Protein AF-A0A3S2UDQ5-F1 (afdb_monomer)

Organism: Oryzias javanicus (NCBI:txid123683)

pLDDT: mean 77.68, std 23.26, range [31.16, 98.81]

Mean predicted aligned error: 16.03 Å

Radius of gyration: 27.33 Å; Cα contacts (8 Å, |Δi|>4): 224; chains: 1; bounding box: 58×87×51 Å

Nearest PDB structures (foldseek):
  5w59-assembly1_A  TM=9.816E-01  e=8.172E-11  Homo sapiens
  1g82-assembly1_A  TM=9.739E-01  e=7.781E-10  Homo sapiens
  3f1r-assembly1_B  TM=9.440E-01  e=4.300E-10  Homo sapiens
  3hbw-assembly1_A  TM=9.713E-01  e=3.428E-09  Homo sapiens
  1q1u-assembly1_A  TM=9.703E-01  e=3.428E-09  Homo sapiens

Solvent-accessible surface area (backbone atoms only — not comparable to full-atom values): 11422 Å² total; per-residue (Å²): 136,84,82,75,82,80,74,78,80,81,76,50,69,69,58,52,53,56,55,45,68,67,40,67,46,76,45,81,76,50,97,55,28,31,35,43,29,32,66,69,78,62,25,30,46,27,44,47,97,78,22,44,74,48,77,35,81,70,89,52,70,48,28,32,25,34,53,43,82,43,98,86,77,27,36,34,38,26,43,69,80,46,54,42,85,88,77,66,45,66,17,33,56,31,37,47,98,84,70,45,80,40,51,10,62,39,90,91,43,47,91,88,38,72,46,26,54,44,73,92,76,87,74,92,82,62,101,74,82,71,84,78,78,74,81,84,77,86,88,83,83,87,84,88,82,86,87,84,84,89,86,89,82,84,93,76,88,75,80,85,81,78,83,82,81,85,74,89,81,84,78,91,130

Structure (mmCIF, N/CA/C/O backbone):
data_AF-A0A3S2UDQ5-F1
#
_entry.id   AF-A0A3S2UDQ5-F1
#
loop_
_atom_site.group_PDB
_atom_site.id
_atom_site.type_symbol
_atom_site.label_atom_id
_atom_site.label_alt_id
_atom_site.label_comp_id
_atom_site.label_asym_id
_atom_site.label_entity_id
_atom_site.label_seq_id
_atom_site.pdbx_PDB_ins_code
_atom_site.Cartn_x
_atom_site.Cartn_y
_atom_site.Cartn_z
_atom_site.occupancy
_atom_site.B_iso_or_equiv
_atom_site.auth_seq_id
_atom_site.auth_comp_id
_atom_site.auth_asym_id
_atom_site.auth_atom_id
_atom_site.pdbx_PDB_model_num
ATOM 1 N N . MET A 1 1 ? -40.033 -29.010 -31.633 1.00 43.84 1 MET A N 1
ATOM 2 C CA . MET A 1 1 ? -38.904 -29.293 -30.721 1.00 43.84 1 MET A CA 1
ATOM 3 C C . MET A 1 1 ? -38.599 -28.006 -29.971 1.00 43.84 1 MET A C 1
ATOM 5 O O . MET A 1 1 ? -38.055 -27.090 -30.569 1.00 43.84 1 MET A O 1
ATOM 9 N N . ILE A 1 2 ? -39.061 -27.877 -28.727 1.00 41.69 2 ILE A N 1
ATOM 10 C CA . ILE A 1 2 ? -38.835 -26.679 -27.904 1.00 41.69 2 ILE A CA 1
ATOM 11 C C . ILE A 1 2 ? -37.564 -26.948 -27.093 1.00 41.69 2 ILE A C 1
ATOM 13 O O . ILE A 1 2 ? -37.548 -27.857 -26.267 1.00 41.69 2 ILE A O 1
ATOM 17 N N . GLN A 1 3 ? -36.479 -26.227 -27.380 1.00 43.50 3 GLN A N 1
ATOM 18 C CA . GLN A 1 3 ? -35.269 -26.260 -26.558 1.00 43.50 3 GLN A CA 1
ATOM 19 C C . GLN A 1 3 ? -35.552 -25.529 -25.242 1.00 43.50 3 GLN A C 1
ATOM 21 O O . GLN A 1 3 ? -35.846 -24.335 -25.240 1.00 43.50 3 GLN A O 1
ATOM 26 N N . HIS A 1 4 ? -35.471 -26.250 -24.125 1.00 49.38 4 HIS A N 1
ATOM 27 C CA . HIS A 1 4 ? -35.426 -25.639 -22.800 1.00 49.38 4 HIS A CA 1
ATOM 28 C C . HIS A 1 4 ? -34.104 -24.869 -22.626 1.00 49.38 4 HIS A C 1
ATOM 30 O O . HIS A 1 4 ? -33.059 -25.367 -23.053 1.00 49.38 4 HIS A O 1
ATOM 36 N N . PRO A 1 5 ? -34.112 -23.684 -21.988 1.00 53.75 5 PRO A N 1
ATOM 37 C CA . PRO A 1 5 ? -32.885 -22.977 -21.660 1.00 53.75 5 PRO A CA 1
ATOM 38 C C . PRO A 1 5 ? -32.112 -23.766 -20.598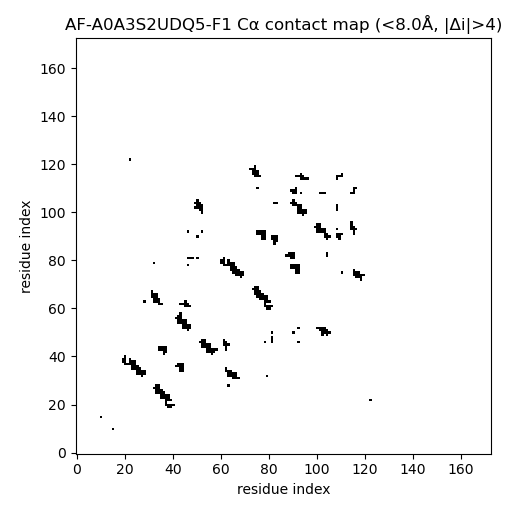 1.00 53.75 5 PRO A C 1
ATOM 40 O O . PRO A 1 5 ? -32.641 -24.109 -19.541 1.00 53.75 5 PRO A O 1
ATOM 43 N N . SER A 1 6 ? -30.849 -24.057 -20.900 1.00 53.00 6 SER A N 1
ATOM 44 C CA . SER A 1 6 ? -29.879 -24.620 -19.966 1.00 53.00 6 SER A CA 1
ATOM 45 C C . SER A 1 6 ? -29.807 -23.753 -18.707 1.00 53.00 6 SER A C 1
ATOM 47 O O . SER A 1 6 ? -29.427 -22.582 -18.781 1.00 53.00 6 SER A O 1
ATOM 49 N N . SER A 1 7 ? -30.169 -24.326 -17.561 1.00 54.94 7 SER A N 1
ATOM 50 C CA . SER A 1 7 ? -29.977 -23.721 -16.242 1.00 54.94 7 SER A CA 1
ATOM 51 C C . SER A 1 7 ? -28.521 -23.266 -16.067 1.00 54.94 7 SER A C 1
ATOM 53 O O . SER A 1 7 ? -27.618 -24.037 -16.412 1.00 54.94 7 SER A O 1
ATOM 55 N N . PRO A 1 8 ? -28.261 -22.059 -15.532 1.00 60.53 8 PRO A N 1
ATOM 56 C CA . PRO A 1 8 ? -26.899 -21.636 -15.238 1.00 60.53 8 PRO A CA 1
ATOM 57 C C . PRO A 1 8 ? -26.254 -22.614 -14.241 1.00 60.53 8 PRO A C 1
ATOM 59 O O . PRO A 1 8 ? -26.950 -23.141 -13.368 1.00 60.53 8 PRO A O 1
ATOM 62 N N . PRO A 1 9 ? -24.945 -22.894 -14.366 1.00 63.03 9 PRO A N 1
ATOM 63 C CA . PRO A 1 9 ? -24.264 -23.809 -13.464 1.00 63.03 9 PRO A CA 1
ATOM 64 C C . PRO A 1 9 ? -24.366 -23.274 -12.035 1.00 63.03 9 PRO A C 1
ATOM 66 O O . PRO A 1 9 ? -23.972 -22.139 -11.762 1.00 63.03 9 PRO A O 1
ATOM 69 N N . PHE A 1 10 ? -24.903 -24.096 -11.133 1.00 60.59 10 PHE A N 1
ATOM 70 C CA . PHE A 1 10 ? -24.918 -23.828 -9.701 1.00 60.59 10 PHE A CA 1
ATOM 71 C C . PHE A 1 10 ? -23.477 -23.573 -9.236 1.00 60.59 10 PHE A C 1
ATOM 73 O O . PHE A 1 10 ? -22.642 -24.478 -9.216 1.00 60.59 10 PHE A O 1
ATOM 80 N N . MET A 1 11 ? -23.156 -22.319 -8.919 1.00 60.69 11 MET A N 1
ATOM 81 C CA . MET A 1 11 ? -21.892 -21.972 -8.279 1.00 60.69 11 MET A CA 1
ATOM 82 C C . MET A 1 11 ? -21.938 -22.495 -6.844 1.00 60.69 11 MET A C 1
ATOM 84 O O . MET A 1 11 ? -22.744 -22.034 -6.045 1.00 60.69 11 MET A O 1
ATOM 88 N N . ASN A 1 12 ? -21.089 -23.470 -6.518 1.00 68.69 12 ASN A N 1
ATOM 89 C CA . ASN A 1 12 ? -21.020 -24.051 -5.175 1.00 68.69 12 ASN A CA 1
ATOM 90 C C . ASN A 1 12 ? -20.695 -22.975 -4.121 1.00 68.69 12 ASN A C 1
ATOM 92 O O . ASN A 1 12 ? -19.867 -22.098 -4.383 1.00 68.69 12 ASN A O 1
ATOM 96 N N . ASP A 1 13 ? -21.233 -23.093 -2.905 1.00 68.38 13 ASP A N 1
ATOM 97 C CA . ASP A 1 13 ? -21.039 -22.117 -1.815 1.00 68.38 13 ASP A CA 1
ATOM 98 C C . ASP A 1 13 ? -19.563 -21.802 -1.520 1.00 68.38 13 ASP A C 1
ATOM 100 O O . ASP A 1 13 ? -19.196 -20.655 -1.272 1.00 68.38 13 ASP A O 1
ATOM 104 N N . HIS A 1 14 ? -18.668 -22.788 -1.636 1.00 68.38 14 HIS A N 1
ATOM 105 C CA . HIS A 1 14 ? -17.222 -22.576 -1.496 1.00 68.38 14 HIS A CA 1
ATOM 106 C C . HIS A 1 14 ? -16.637 -21.634 -2.558 1.00 68.38 14 HIS A C 1
ATOM 108 O O . HIS A 1 14 ? -15.727 -20.856 -2.265 1.00 68.38 14 HIS A O 1
ATOM 114 N N . SER A 1 15 ? -17.153 -21.690 -3.788 1.00 68.75 15 SER A N 1
ATOM 115 C CA . SER A 1 15 ? -16.729 -20.799 -4.868 1.00 68.75 15 SER A CA 1
ATOM 116 C C . SER A 1 15 ? -17.236 -19.376 -4.633 1.00 68.75 15 SER A C 1
ATOM 118 O O . SER A 1 15 ? -16.449 -18.437 -4.741 1.00 68.75 15 SER A O 1
ATOM 120 N N . LEU A 1 16 ? -18.480 -19.216 -4.171 1.00 68.12 16 LEU A N 1
ATOM 121 C CA . LEU A 1 16 ? -19.041 -17.916 -3.800 1.00 68.12 16 LEU A CA 1
ATOM 122 C C . LEU A 1 16 ? -18.295 -17.295 -2.614 1.00 68.12 16 LEU A C 1
ATOM 124 O O . LEU A 1 16 ? -17.875 -16.144 -2.698 1.00 68.12 16 LEU A O 1
ATOM 128 N N . LEU A 1 17 ? -18.015 -18.061 -1.555 1.00 65.12 17 LEU A N 1
ATOM 129 C CA . LEU A 1 17 ? -17.220 -17.586 -0.417 1.00 65.12 17 LEU A CA 1
ATOM 130 C C . LEU A 1 17 ? -15.802 -17.172 -0.830 1.00 65.12 17 LEU A C 1
ATOM 132 O O . LEU A 1 17 ? -15.278 -16.182 -0.314 1.00 65.12 17 LEU A O 1
ATOM 136 N N . SER A 1 18 ? -15.185 -17.887 -1.776 1.00 68.94 18 SER A N 1
ATOM 137 C CA . SER A 1 18 ? -13.855 -17.534 -2.287 1.00 68.94 18 SER A CA 1
ATOM 138 C C . SER A 1 18 ? -13.859 -16.221 -3.076 1.00 68.94 18 SER A C 1
ATOM 140 O O . SER A 1 18 ? -12.956 -15.402 -2.906 1.00 68.94 18 SER A O 1
ATOM 142 N N . VAL A 1 19 ? -14.903 -15.987 -3.878 1.00 71.50 19 VAL A N 1
ATOM 143 C CA . VAL A 1 19 ? -15.084 -14.754 -4.653 1.00 71.50 19 VAL A CA 1
ATOM 144 C C . VAL A 1 19 ? -15.375 -13.582 -3.718 1.00 71.50 19 VAL A C 1
ATOM 146 O O . VAL A 1 19 ? -14.703 -12.557 -3.803 1.00 71.50 19 VAL A O 1
ATOM 149 N N . LEU A 1 20 ? -16.296 -13.751 -2.766 1.00 74.44 20 LEU A N 1
ATOM 150 C CA . LEU A 1 20 ? -16.671 -12.711 -1.803 1.00 74.44 20 LEU A CA 1
ATOM 151 C C . LEU A 1 20 ? -15.513 -12.329 -0.869 1.00 74.44 20 LEU A C 1
ATOM 153 O O . LEU A 1 20 ? -15.347 -11.156 -0.535 1.00 74.44 20 LEU A O 1
ATOM 157 N N . SER A 1 21 ? -14.659 -13.288 -0.502 1.00 76.25 21 SER A N 1
ATOM 158 C CA . SER A 1 21 ? -13.454 -13.021 0.300 1.00 76.25 21 SER A CA 1
ATOM 159 C C . SER A 1 21 ? -12.398 -12.193 -0.445 1.00 76.25 21 SER A C 1
ATOM 161 O O . SER A 1 21 ? -11.537 -11.588 0.193 1.00 76.25 21 SER A O 1
ATOM 163 N N . GLY A 1 22 ? -12.444 -12.166 -1.781 1.00 83.44 22 GLY A N 1
ATOM 164 C CA . GLY A 1 22 ? -11.517 -11.412 -2.627 1.00 83.44 22 GLY A CA 1
ATOM 165 C C . GLY A 1 22 ? -11.952 -9.977 -2.935 1.00 83.44 22 GLY A C 1
ATOM 166 O O . GLY A 1 22 ? -11.173 -9.233 -3.530 1.00 83.44 22 GLY A O 1
ATOM 167 N N . VAL A 1 23 ? -13.166 -9.572 -2.542 1.00 91.12 23 VAL A N 1
ATOM 168 C CA . VAL A 1 23 ? -13.683 -8.221 -2.797 1.00 91.12 23 VAL A CA 1
ATOM 169 C C . VAL A 1 23 ? -13.128 -7.245 -1.76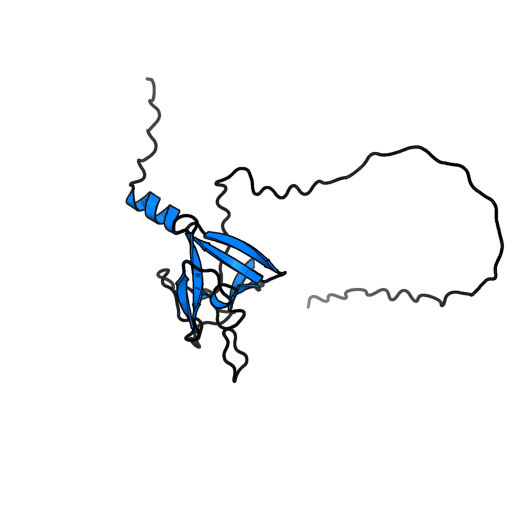1 1.00 91.12 23 VAL A C 1
ATOM 171 O O . VAL A 1 23 ? -13.333 -7.394 -0.552 1.00 91.12 23 VAL A O 1
ATOM 174 N N . LEU A 1 24 ? -12.423 -6.224 -2.249 1.00 94.31 24 LEU A N 1
ATOM 175 C CA . LEU A 1 24 ? -11.783 -5.199 -1.431 1.00 94.31 24 LEU A CA 1
ATOM 176 C C . LEU A 1 24 ? -12.368 -3.821 -1.746 1.00 94.31 24 LEU A C 1
ATOM 178 O O . LEU A 1 24 ? -12.451 -3.418 -2.903 1.00 94.31 24 LEU A O 1
ATOM 182 N N . GLN A 1 25 ? -12.706 -3.079 -0.698 1.00 94.75 25 GLN A N 1
ATOM 183 C CA . GLN A 1 25 ? -13.032 -1.664 -0.756 1.00 94.75 25 GLN A CA 1
ATOM 184 C C . GLN A 1 25 ? -11.749 -0.846 -0.590 1.00 94.75 25 GLN A C 1
ATOM 186 O O . GLN A 1 25 ? -11.073 -0.923 0.441 1.00 94.75 25 GLN A O 1
ATOM 191 N N . LEU A 1 26 ? -11.424 -0.046 -1.603 1.00 95.00 26 LEU A N 1
ATOM 192 C CA . LEU A 1 26 ? -10.369 0.962 -1.538 1.00 95.00 26 LEU A CA 1
ATOM 193 C C . LEU A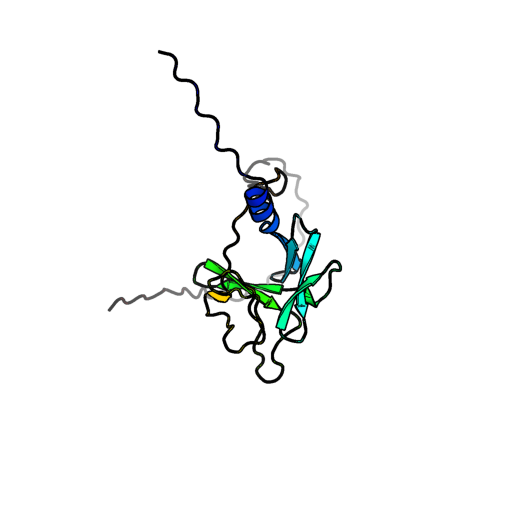 1 26 ? -11.021 2.311 -1.249 1.00 95.00 26 LEU A C 1
ATOM 195 O O . LEU A 1 26 ? -11.964 2.702 -1.934 1.00 95.00 26 LEU A O 1
ATOM 199 N N . PHE A 1 27 ? -10.519 3.026 -0.248 1.00 96.06 27 PHE A N 1
ATOM 200 C CA . PHE A 1 27 ? -11.001 4.364 0.086 1.00 96.06 27 PHE A CA 1
ATOM 201 C C . PHE A 1 27 ? -9.833 5.337 0.207 1.00 96.06 27 PHE A C 1
ATOM 203 O O . PHE A 1 27 ? -8.786 5.015 0.773 1.00 96.06 27 PHE A O 1
ATOM 210 N N . ALA A 1 28 ? -10.012 6.534 -0.345 1.00 97.44 28 ALA A N 1
ATOM 211 C CA . ALA A 1 28 ? -9.012 7.587 -0.272 1.00 97.44 28 ALA A CA 1
ATOM 212 C C . ALA A 1 28 ? -8.994 8.202 1.132 1.00 97.44 28 ALA A C 1
ATOM 214 O O . ALA A 1 28 ? -10.034 8.564 1.676 1.00 97.44 28 ALA A O 1
ATOM 215 N N . ILE A 1 29 ? -7.798 8.336 1.701 1.00 97.62 29 ILE A N 1
ATOM 216 C CA . ILE A 1 29 ? -7.567 9.009 2.988 1.00 97.62 29 ILE A CA 1
ATOM 217 C C . ILE A 1 29 ? -7.060 10.426 2.731 1.00 97.62 29 ILE A C 1
ATOM 219 O O . ILE A 1 29 ? -7.468 11.380 3.386 1.00 97.62 29 ILE A O 1
ATOM 223 N N . SER A 1 30 ? -6.149 10.557 1.770 1.00 97.31 30 SER A N 1
ATOM 224 C CA . SER A 1 30 ? -5.610 11.821 1.279 1.00 97.31 30 SER A CA 1
ATOM 225 C C . SER A 1 30 ? -5.043 11.609 -0.134 1.00 97.31 30 SER A C 1
ATOM 227 O O . SER A 1 30 ? -4.996 10.468 -0.605 1.00 97.31 30 SER A O 1
ATOM 229 N N . PRO A 1 31 ? -4.627 12.663 -0.861 1.00 97.50 31 PRO A N 1
ATOM 230 C CA . PRO A 1 31 ? -4.092 12.506 -2.211 1.00 97.50 31 PRO A CA 1
ATOM 231 C C . PRO A 1 31 ? -2.930 11.500 -2.271 1.00 97.50 31 PRO A C 1
ATOM 233 O O . PRO A 1 31 ? -1.870 11.710 -1.681 1.00 97.50 31 PRO A O 1
ATOM 236 N N . GLY A 1 32 ? -3.137 10.394 -2.991 1.00 96.81 32 GLY A N 1
ATOM 237 C CA . GLY A 1 32 ? -2.153 9.318 -3.139 1.00 96.81 32 GLY A CA 1
ATOM 238 C C . GLY A 1 32 ? -1.984 8.413 -1.913 1.00 96.81 32 GLY A C 1
ATOM 239 O O . GLY A 1 32 ? -1.041 7.623 -1.887 1.00 96.81 32 GLY A O 1
ATOM 240 N N . VAL A 1 33 ? -2.855 8.504 -0.903 1.00 98.50 33 VAL A N 1
ATOM 241 C CA . VAL A 1 33 ? -2.873 7.603 0.258 1.00 98.50 33 VAL A CA 1
ATOM 242 C C . VAL A 1 33 ? -4.254 6.983 0.409 1.00 98.50 33 VAL A C 1
ATOM 244 O O . VAL A 1 33 ? -5.265 7.683 0.475 1.00 98.50 33 VAL A O 1
ATOM 247 N N . ILE A 1 34 ? -4.283 5.661 0.514 1.00 98.44 34 ILE A N 1
ATOM 248 C CA . ILE A 1 34 ? -5.506 4.873 0.585 1.00 98.44 34 ILE A CA 1
ATOM 249 C C . ILE A 1 34 ? -5.524 3.963 1.811 1.00 98.44 34 ILE A C 1
ATOM 251 O O . ILE A 1 34 ? -4.479 3.609 2.369 1.00 98.44 34 ILE A O 1
ATOM 255 N N . GLY A 1 35 ? -6.730 3.563 2.194 1.00 98.38 35 GLY A N 1
ATOM 256 C CA . GLY A 1 35 ? -6.987 2.402 3.033 1.00 98.38 35 GLY A CA 1
ATOM 257 C C . GLY A 1 35 ? -7.612 1.281 2.205 1.00 98.38 35 GLY A C 1
ATOM 258 O O . GLY A 1 35 ? -8.269 1.529 1.192 1.00 98.38 35 GLY A O 1
ATOM 259 N N . ILE A 1 36 ? -7.387 0.040 2.635 1.00 98.25 36 ILE A N 1
ATOM 260 C CA . ILE A 1 36 ? -7.901 -1.164 1.974 1.00 98.25 36 ILE A CA 1
ATOM 261 C C . ILE A 1 36 ? -8.680 -1.972 3.014 1.00 98.25 36 ILE A C 1
ATOM 263 O O . ILE A 1 36 ? -8.119 -2.346 4.045 1.00 98.25 36 ILE A O 1
ATOM 267 N N . LYS A 1 37 ? -9.958 -2.249 2.748 1.00 97.56 37 LYS A N 1
ATOM 268 C CA . LYS A 1 37 ? -10.860 -3.001 3.633 1.00 97.56 37 LYS A CA 1
ATOM 269 C C . LYS A 1 37 ? -11.471 -4.187 2.888 1.00 97.56 37 LYS A C 1
ATOM 271 O O . LYS A 1 37 ? -11.870 -4.048 1.739 1.00 97.56 37 LYS A O 1
ATOM 276 N N . GLY A 1 38 ? -11.558 -5.354 3.519 1.00 95.69 38 GLY A N 1
ATOM 277 C CA . GLY A 1 38 ? -12.305 -6.487 2.969 1.00 95.69 38 GLY A CA 1
ATOM 278 C C . GLY A 1 38 ? -13.807 -6.237 3.071 1.00 95.69 38 GLY A C 1
ATOM 279 O O . GLY A 1 38 ? -14.295 -5.966 4.167 1.00 95.69 38 GLY A O 1
ATOM 280 N N . ALA A 1 39 ? -14.534 -6.339 1.957 1.00 91.94 39 ALA A N 1
ATOM 281 C CA . ALA A 1 39 ? -15.974 -6.072 1.930 1.00 91.94 39 ALA A CA 1
ATOM 282 C C . ALA A 1 39 ? -16.752 -7.071 2.801 1.00 91.94 39 ALA A C 1
ATOM 284 O O . ALA A 1 39 ? -17.607 -6.679 3.587 1.00 91.94 39 ALA A O 1
ATOM 285 N N . TYR A 1 40 ? -16.392 -8.356 2.717 1.00 91.25 40 TYR A N 1
ATOM 286 C CA . TYR A 1 40 ? -17.042 -9.413 3.491 1.00 91.25 40 TYR A CA 1
ATOM 287 C C . TYR A 1 40 ? -16.553 -9.473 4.945 1.00 91.25 40 TYR A C 1
ATOM 289 O O . TYR A 1 40 ? -17.341 -9.496 5.884 1.00 91.25 40 TYR A O 1
ATOM 297 N N . SER A 1 41 ? -15.232 -9.479 5.152 1.00 93.62 41 SER A N 1
ATOM 298 C CA . SER A 1 41 ? -14.655 -9.643 6.493 1.00 93.62 41 SER A CA 1
ATOM 299 C C . SER A 1 41 ? -14.758 -8.392 7.360 1.00 93.62 41 SER A C 1
ATOM 301 O O . SER A 1 41 ? -14.534 -8.473 8.564 1.00 93.62 41 SER A O 1
ATOM 303 N N . ASN A 1 42 ? -15.033 -7.234 6.755 1.00 95.12 42 ASN A N 1
ATOM 304 C CA . ASN A 1 42 ? -14.997 -5.923 7.392 1.00 95.12 42 ASN A CA 1
ATOM 305 C C . ASN A 1 42 ? -13.667 -5.565 8.081 1.00 95.12 42 ASN A C 1
ATOM 307 O O . ASN A 1 42 ? -13.615 -4.622 8.868 1.00 95.12 42 ASN A O 1
ATOM 311 N N . ARG A 1 43 ? -12.575 -6.264 7.751 1.00 97.69 43 ARG A N 1
ATOM 312 C CA . ARG A 1 43 ? -11.238 -6.013 8.303 1.00 97.69 43 ARG A CA 1
ATOM 313 C C . ARG A 1 43 ? -10.398 -5.163 7.358 1.00 97.69 43 ARG A C 1
ATOM 315 O O . ARG A 1 43 ? -10.478 -5.308 6.138 1.00 97.69 43 ARG A O 1
ATOM 322 N N . PHE A 1 44 ? -9.551 -4.316 7.922 1.00 98.56 44 PHE A N 1
ATOM 323 C CA . PHE A 1 44 ? -8.576 -3.517 7.192 1.00 98.56 44 PHE A CA 1
ATOM 324 C C . PHE A 1 44 ? -7.299 -4.316 6.952 1.00 98.56 44 PHE A C 1
ATOM 326 O O . PHE A 1 44 ? -6.835 -5.049 7.828 1.00 98.56 44 PHE A O 1
ATOM 333 N N . LEU A 1 45 ? -6.713 -4.158 5.768 1.00 98.62 45 LEU A N 1
ATOM 334 C CA . LEU A 1 45 ? -5.356 -4.614 5.507 1.00 98.62 45 LEU A CA 1
ATOM 335 C C . LEU A 1 45 ? -4.384 -3.699 6.255 1.00 98.62 45 LEU A C 1
ATOM 337 O O . LEU A 1 45 ? -4.436 -2.484 6.095 1.00 98.62 45 LEU A O 1
ATOM 341 N N . ALA A 1 46 ? -3.474 -4.286 7.024 1.00 98.69 46 ALA A N 1
ATOM 342 C CA . ALA A 1 46 ? -2.457 -3.565 7.776 1.00 98.69 46 ALA A CA 1
ATOM 343 C C . ALA A 1 46 ? -1.075 -4.189 7.574 1.00 98.69 46 ALA A C 1
ATOM 345 O O . ALA A 1 46 ? -0.934 -5.404 7.406 1.00 98.69 46 ALA A O 1
ATOM 346 N N . MET A 1 47 ? -0.033 -3.362 7.620 1.00 98.75 47 MET A N 1
ATOM 347 C CA . MET A 1 47 ? 1.355 -3.811 7.636 1.00 98.75 47 MET A CA 1
ATOM 348 C C . MET A 1 47 ? 1.987 -3.458 8.974 1.00 98.75 47 MET A C 1
ATOM 350 O O . MET A 1 47 ? 2.008 -2.296 9.345 1.00 98.75 47 MET A O 1
ATOM 354 N N . ASN A 1 48 ? 2.537 -4.448 9.674 1.00 98.25 48 ASN A N 1
ATOM 355 C CA . ASN A 1 48 ? 3.200 -4.198 10.952 1.00 98.25 48 ASN A CA 1
ATOM 356 C C . ASN A 1 48 ? 4.665 -3.750 10.781 1.00 98.25 48 ASN A C 1
ATOM 358 O O . ASN A 1 48 ? 5.260 -3.872 9.708 1.00 98.25 48 ASN A O 1
ATOM 362 N N . LYS A 1 49 ? 5.301 -3.374 11.898 1.00 97.88 49 LYS A N 1
ATOM 363 C CA . LYS A 1 49 ? 6.721 -2.968 11.977 1.00 97.88 49 LYS A CA 1
ATOM 364 C C . LYS A 1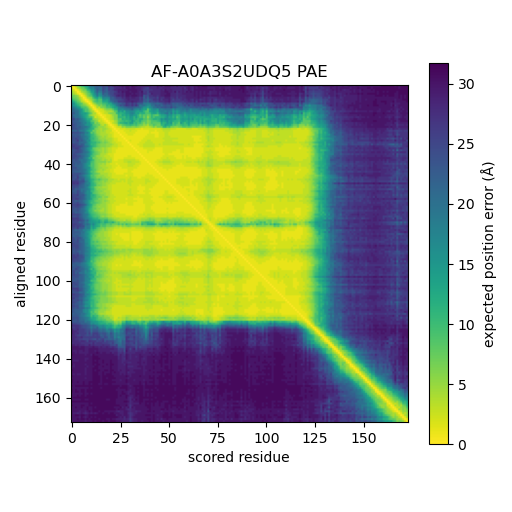 49 ? 7.753 -3.999 11.498 1.00 97.88 49 LYS A C 1
ATOM 366 O O . LYS A 1 49 ? 8.921 -3.667 11.325 1.00 97.88 49 LYS A O 1
ATOM 371 N N . ARG A 1 50 ? 7.365 -5.265 11.306 1.00 97.50 50 ARG A N 1
ATOM 372 C CA . ARG A 1 50 ? 8.233 -6.314 10.735 1.00 97.50 50 ARG A CA 1
ATOM 373 C C . ARG A 1 50 ? 8.068 -6.430 9.215 1.00 97.50 50 ARG A C 1
ATOM 375 O O . ARG A 1 50 ? 8.841 -7.140 8.574 1.00 97.50 50 ARG A O 1
ATOM 382 N N . GLY A 1 51 ? 7.082 -5.745 8.638 1.00 97.94 51 GLY A N 1
ATOM 383 C CA . GLY A 1 51 ? 6.713 -5.808 7.229 1.00 97.94 51 GLY A CA 1
ATOM 384 C C . GLY A 1 51 ? 5.732 -6.934 6.899 1.00 97.94 51 GLY A C 1
ATOM 385 O O . GLY A 1 51 ? 5.604 -7.284 5.730 1.00 97.94 51 GLY A O 1
ATOM 386 N N . TRP A 1 52 ? 5.069 -7.539 7.889 1.00 98.38 52 TRP A N 1
ATOM 387 C CA . TRP A 1 52 ? 4.046 -8.557 7.637 1.00 98.38 52 TRP A CA 1
ATOM 388 C C . TRP A 1 52 ? 2.679 -7.922 7.421 1.00 98.38 52 TRP A C 1
ATOM 390 O O . TRP A 1 52 ? 2.259 -7.054 8.189 1.00 98.38 52 TRP A O 1
ATOM 400 N N . LEU A 1 53 ? 1.991 -8.402 6.387 1.00 98.44 53 LEU A N 1
ATOM 401 C CA . LEU A 1 53 ? 0.598 -8.073 6.126 1.00 98.44 53 LEU A CA 1
ATOM 402 C C . LEU A 1 53 ? -0.311 -8.909 7.021 1.00 98.44 53 LEU A C 1
ATOM 404 O O . LEU A 1 53 ? -0.092 -10.110 7.183 1.00 98.44 53 LEU A O 1
ATOM 408 N N . HIS A 1 54 ? -1.326 -8.270 7.580 1.00 98.19 54 HIS A N 1
ATOM 409 C CA . HIS A 1 54 ? -2.342 -8.902 8.406 1.00 98.19 54 HIS A CA 1
ATOM 410 C C . HIS A 1 54 ? -3.666 -8.144 8.280 1.00 98.19 54 HIS A C 1
ATOM 412 O O . HIS A 1 54 ? -3.713 -7.051 7.715 1.00 98.19 54 HIS A O 1
ATOM 418 N N . ALA A 1 55 ? -4.738 -8.746 8.785 1.00 97.69 55 ALA A N 1
ATOM 419 C CA . ALA A 1 55 ? -6.055 -8.132 8.845 1.00 97.69 55 ALA A CA 1
ATOM 420 C C . ALA A 1 55 ? -6.323 -7.620 10.269 1.00 97.69 55 ALA A C 1
ATOM 422 O O . ALA A 1 55 ? -6.054 -8.336 11.233 1.00 97.69 55 ALA A O 1
ATOM 423 N N . THR A 1 56 ? -6.872 -6.414 10.402 1.00 98.31 56 THR A N 1
ATOM 424 C CA . THR A 1 56 ? -7.233 -5.791 11.689 1.00 98.31 56 THR A CA 1
ATOM 425 C C . THR A 1 56 ? -8.667 -5.267 11.659 1.00 98.31 56 THR A C 1
ATOM 427 O O . THR A 1 56 ? -9.170 -4.888 10.605 1.00 98.31 56 THR A O 1
ATOM 430 N N . GLU A 1 57 ? -9.346 -5.258 12.803 1.00 97.88 57 GLU A N 1
ATOM 431 C CA . GLU A 1 57 ? -10.686 -4.656 12.942 1.00 97.88 57 GLU A CA 1
ATOM 432 C C . GLU A 1 57 ? -10.608 -3.136 13.061 1.00 97.88 57 GLU A C 1
ATOM 434 O O . GLU A 1 57 ? -11.480 -2.421 12.577 1.00 97.88 57 GLU A O 1
ATOM 439 N N . TRP A 1 58 ? -9.528 -2.640 13.662 1.00 97.75 58 TRP A N 1
ATOM 440 C CA . TRP A 1 58 ? -9.361 -1.230 13.976 1.00 97.75 58 TRP A CA 1
ATOM 441 C C . TRP A 1 58 ? -8.461 -0.559 12.955 1.00 97.75 58 TRP A C 1
ATOM 443 O O . TRP A 1 58 ? -7.345 -1.020 12.696 1.00 97.75 58 TRP A O 1
ATOM 453 N N . PHE A 1 59 ? -8.947 0.544 12.394 1.00 98.25 59 PHE A N 1
ATOM 454 C CA . PHE A 1 59 ? -8.181 1.348 11.459 1.00 98.25 59 PHE A CA 1
ATOM 455 C C . PHE A 1 59 ? -7.084 2.132 12.191 1.00 98.25 59 PHE A C 1
ATOM 457 O O . PHE A 1 59 ? -7.343 2.807 13.185 1.00 98.25 59 PHE A O 1
ATOM 464 N N . SER A 1 60 ? -5.854 2.051 11.689 1.00 98.44 60 SER A N 1
ATOM 465 C CA . SER A 1 60 ? -4.666 2.665 12.291 1.00 98.44 60 SER A CA 1
ATOM 466 C C . SER A 1 60 ? -3.682 3.141 11.218 1.00 98.44 60 SER A C 1
ATOM 468 O O . SER A 1 60 ? -3.915 2.966 10.020 1.00 98.44 60 SER A O 1
ATOM 470 N N . ASP A 1 61 ? -2.555 3.727 11.623 1.00 98.56 61 ASP A N 1
ATOM 471 C CA . ASP A 1 61 ? -1.510 4.151 10.682 1.00 98.56 61 ASP A CA 1
ATOM 472 C C . ASP A 1 61 ? -0.886 2.988 9.893 1.00 98.56 61 ASP A C 1
ATOM 474 O O . ASP A 1 61 ? -0.505 3.164 8.734 1.00 98.56 61 ASP A O 1
ATOM 478 N N . ASP A 1 62 ? -0.873 1.780 10.464 1.00 98.62 62 ASP A N 1
ATOM 479 C CA . ASP A 1 62 ? -0.430 0.553 9.789 1.00 98.62 62 ASP A CA 1
ATOM 480 C C . ASP A 1 62 ? -1.331 0.181 8.595 1.00 98.62 62 ASP A C 1
ATOM 482 O O . ASP A 1 62 ? -0.918 -0.596 7.729 1.00 98.62 62 ASP A O 1
ATOM 486 N N . CYS A 1 63 ? -2.546 0.739 8.534 1.00 98.75 63 CYS A N 1
ATOM 487 C CA . CYS A 1 63 ? -3.534 0.516 7.475 1.00 98.75 63 CYS A CA 1
ATOM 488 C C . CYS A 1 63 ? -3.414 1.510 6.309 1.00 98.75 63 CYS A C 1
ATOM 490 O O . CYS A 1 63 ? -4.206 1.453 5.366 1.00 98.75 63 CYS A O 1
ATOM 492 N N . LYS A 1 64 ? -2.471 2.458 6.382 1.00 98.81 64 LYS A N 1
ATOM 493 C CA . LYS A 1 64 ? -2.313 3.524 5.389 1.00 98.81 64 LYS A CA 1
ATOM 494 C C . LYS A 1 64 ? -1.263 3.138 4.360 1.00 98.81 64 LYS A C 1
ATOM 496 O O . LYS A 1 64 ? -0.095 2.907 4.697 1.00 98.81 64 LYS A O 1
ATOM 501 N N . PHE A 1 65 ? -1.663 3.147 3.092 1.00 98.81 65 PHE A N 1
ATOM 502 C CA . PHE A 1 65 ? -0.781 2.820 1.979 1.00 98.81 65 PHE A CA 1
ATOM 503 C C . PHE A 1 65 ? -0.703 3.951 0.966 1.00 98.81 65 PHE A C 1
ATOM 505 O O . PHE A 1 65 ? -1.716 4.489 0.533 1.00 98.81 65 PHE A O 1
ATOM 512 N N . ARG A 1 66 ? 0.516 4.285 0.550 1.00 98.62 66 ARG A N 1
ATOM 513 C CA . ARG A 1 66 ? 0.784 5.212 -0.540 1.00 98.62 66 ARG A CA 1
ATOM 514 C C . ARG A 1 66 ? 0.584 4.497 -1.870 1.00 98.62 66 ARG A C 1
ATOM 516 O O . ARG A 1 66 ? 1.308 3.545 -2.163 1.00 98.62 66 ARG A O 1
ATOM 523 N N . GLU A 1 67 ? -0.371 4.971 -2.658 1.00 97.88 67 GLU A N 1
ATOM 524 C CA . GLU A 1 67 ? -0.639 4.486 -4.007 1.00 97.88 67 GLU A CA 1
ATOM 525 C C . GLU A 1 67 ? 0.248 5.218 -5.018 1.00 97.88 67 GLU A C 1
ATOM 527 O O . GLU A 1 67 ? 0.353 6.448 -5.017 1.00 97.88 67 GLU A O 1
ATOM 532 N N . ARG A 1 68 ? 0.909 4.454 -5.889 1.00 96.62 68 ARG A N 1
ATOM 533 C CA . ARG A 1 68 ? 1.673 4.989 -7.020 1.00 96.62 68 ARG A CA 1
ATOM 534 C C . ARG A 1 68 ? 1.380 4.196 -8.280 1.00 96.62 68 ARG A C 1
ATOM 536 O O . ARG A 1 68 ? 1.504 2.969 -8.271 1.00 96.62 68 ARG A O 1
ATOM 543 N N . PHE A 1 69 ? 1.067 4.926 -9.344 1.00 93.62 69 PHE A N 1
ATOM 544 C CA . PHE A 1 69 ? 0.976 4.400 -10.697 1.00 93.62 69 PHE A CA 1
ATOM 545 C C . PHE A 1 69 ? 2.374 4.061 -11.217 1.00 93.62 69 PHE A C 1
ATOM 547 O O . PHE A 1 69 ? 3.312 4.845 -11.054 1.00 93.62 69 PHE A O 1
ATOM 554 N N . GLN A 1 70 ? 2.508 2.884 -11.813 1.00 91.75 70 GLN A N 1
ATOM 555 C CA . GLN A 1 70 ? 3.705 2.443 -12.514 1.00 91.75 70 GLN A CA 1
ATOM 556 C C . GLN A 1 70 ? 3.517 2.610 -14.019 1.00 91.75 70 GLN A C 1
ATOM 558 O O . GLN A 1 70 ? 2.401 2.594 -14.529 1.00 91.75 70 GLN A O 1
ATOM 563 N N . GLU A 1 71 ? 4.626 2.723 -14.745 1.00 85.94 71 GLU A N 1
ATOM 564 C CA . GLU A 1 71 ? 4.633 2.945 -16.201 1.00 85.94 71 GLU A CA 1
ATOM 565 C C . GLU A 1 71 ? 3.864 1.866 -16.983 1.00 85.94 71 GLU A C 1
ATOM 567 O O . GLU A 1 71 ? 3.333 2.120 -18.058 1.00 85.94 71 GLU A O 1
ATOM 572 N N . ASN A 1 72 ? 3.739 0.666 -16.417 1.00 86.69 72 ASN A N 1
ATOM 573 C CA . ASN A 1 72 ? 3.024 -0.466 -17.000 1.00 86.69 72 ASN A CA 1
ATOM 574 C C . ASN A 1 72 ? 1.508 -0.476 -16.720 1.00 86.69 72 ASN A C 1
ATOM 576 O O . ASN A 1 72 ? 0.861 -1.494 -16.951 1.00 86.69 72 ASN A O 1
ATOM 580 N N . SER A 1 73 ? 0.934 0.623 -16.226 1.00 88.62 73 SER A N 1
ATOM 581 C CA . SER A 1 73 ? -0.484 0.740 -15.852 1.00 88.62 73 SER A CA 1
ATOM 582 C C . SER A 1 73 ? -0.939 -0.087 -14.645 1.00 88.62 73 SER A C 1
ATOM 584 O O . SER A 1 73 ? -2.137 -0.280 -14.439 1.00 88.62 73 SER A O 1
ATOM 586 N N . TYR A 1 74 ? 0.000 -0.543 -13.815 1.00 95.44 74 TYR A N 1
ATOM 587 C CA . TYR A 1 74 ? -0.298 -1.158 -12.522 1.00 95.44 74 TYR A CA 1
ATOM 588 C C . TYR A 1 74 ? -0.081 -0.174 -11.377 1.00 95.44 74 TYR A C 1
ATOM 590 O O . TYR A 1 74 ? 0.754 0.727 -11.451 1.00 95.44 74 TYR A O 1
ATOM 598 N N . ASN A 1 75 ? -0.771 -0.411 -10.266 1.00 96.81 75 ASN A N 1
ATOM 599 C CA . ASN A 1 75 ? -0.565 0.327 -9.031 1.00 96.81 75 ASN A CA 1
ATOM 600 C C . ASN A 1 75 ? 0.336 -0.449 -8.071 1.00 96.81 75 ASN A C 1
ATOM 602 O O . ASN A 1 75 ? 0.378 -1.682 -8.047 1.00 96.81 75 ASN A O 1
ATOM 606 N N . THR A 1 76 ? 1.058 0.308 -7.254 1.00 98.00 76 THR A N 1
ATOM 607 C CA . THR A 1 76 ? 1.851 -0.186 -6.126 1.00 98.00 76 THR A CA 1
ATOM 608 C C . THR A 1 76 ? 1.355 0.454 -4.840 1.00 98.00 76 THR A C 1
ATOM 610 O O . THR A 1 76 ? 0.945 1.614 -4.847 1.00 98.00 76 THR A O 1
ATOM 613 N N . TYR A 1 77 ? 1.434 -0.294 -3.740 1.00 98.50 77 TYR A N 1
ATOM 614 C CA . TYR A 1 77 ? 0.976 0.143 -2.423 1.00 98.50 77 TYR A CA 1
ATOM 615 C C . TYR A 1 77 ? 2.109 -0.000 -1.411 1.00 98.50 77 TYR A C 1
ATOM 617 O O . TYR A 1 77 ? 2.474 -1.116 -1.032 1.00 98.50 77 TYR A O 1
ATOM 625 N N . ALA A 1 78 ? 2.694 1.123 -1.001 1.00 98.62 78 ALA A N 1
ATOM 626 C CA . ALA A 1 78 ? 3.760 1.166 0.001 1.00 98.62 78 ALA A CA 1
ATOM 627 C C . ALA A 1 78 ? 3.200 1.558 1.369 1.00 98.62 78 ALA A C 1
ATOM 629 O O . ALA A 1 78 ? 2.326 2.415 1.435 1.00 98.62 78 ALA A O 1
ATOM 630 N N . SER A 1 79 ? 3.700 0.984 2.464 1.00 98.69 79 SER A N 1
ATOM 631 C CA . SER A 1 79 ? 3.334 1.478 3.797 1.00 98.69 79 SER A CA 1
ATOM 632 C C . SER A 1 79 ? 3.752 2.941 3.951 1.00 98.69 79 SER A C 1
ATOM 634 O O . SER A 1 79 ? 4.862 3.318 3.576 1.00 98.69 79 SER A O 1
ATOM 636 N N . VAL A 1 80 ? 2.865 3.763 4.514 1.00 98.50 80 VAL A N 1
ATOM 637 C CA . VAL A 1 80 ? 3.175 5.169 4.814 1.00 98.50 80 VAL A CA 1
ATOM 638 C C . VAL A 1 80 ? 4.180 5.285 5.962 1.00 98.50 80 VAL A C 1
ATOM 640 O O . VAL A 1 80 ? 5.085 6.118 5.907 1.00 98.50 80 VAL A O 1
ATOM 643 N N . VAL A 1 81 ? 4.035 4.447 6.992 1.00 98.25 81 VAL A N 1
ATOM 644 C CA . VAL A 1 81 ? 4.827 4.534 8.229 1.00 98.25 81 VAL A CA 1
ATOM 645 C C . VAL A 1 81 ? 6.030 3.591 8.249 1.00 98.25 81 VAL A C 1
ATOM 647 O O . VAL A 1 81 ? 7.059 3.934 8.833 1.00 98.25 81 VAL A O 1
ATOM 650 N N . HIS A 1 82 ? 5.957 2.439 7.571 1.00 98.38 82 HIS A N 1
ATOM 651 C CA . HIS A 1 82 ? 7.013 1.425 7.627 1.00 98.38 82 HIS A CA 1
ATOM 652 C C . HIS A 1 82 ? 7.941 1.466 6.418 1.00 98.38 82 HIS A C 1
ATOM 654 O O . HIS A 1 82 ? 7.539 1.295 5.266 1.00 98.38 82 HIS A O 1
ATOM 660 N N . ARG A 1 83 ? 9.233 1.629 6.700 1.00 97.75 83 ARG A N 1
ATOM 661 C CA . ARG A 1 83 ? 10.318 1.610 5.715 1.00 97.75 83 ARG A CA 1
ATOM 662 C C . ARG A 1 83 ? 11.626 1.226 6.384 1.00 97.75 83 ARG A C 1
ATOM 664 O O . ARG A 1 83 ? 11.767 1.259 7.603 1.00 97.75 83 ARG A O 1
ATOM 671 N N . ASN A 1 84 ? 12.628 0.897 5.581 1.00 97.31 84 ASN A N 1
ATOM 672 C CA . ASN A 1 84 ? 13.979 0.758 6.100 1.00 97.31 84 ASN A CA 1
ATOM 673 C C . ASN A 1 84 ? 14.550 2.150 6.417 1.00 97.31 84 ASN A C 1
ATOM 675 O O . ASN A 1 84 ? 14.830 2.921 5.504 1.00 97.31 84 ASN A O 1
ATOM 679 N N . HIS A 1 85 ? 14.757 2.452 7.699 1.00 94.19 85 HIS A N 1
ATOM 680 C CA . HIS A 1 85 ? 15.277 3.749 8.145 1.00 94.19 85 HIS A CA 1
ATOM 681 C C . HIS A 1 85 ? 16.702 4.051 7.663 1.00 94.19 85 HIS A C 1
ATOM 683 O O . HIS A 1 85 ? 17.038 5.213 7.477 1.00 94.19 85 HIS A O 1
ATOM 689 N N . LYS A 1 86 ? 17.533 3.025 7.435 1.00 95.31 86 LYS A N 1
ATOM 690 C CA . LYS A 1 86 ? 18.927 3.210 7.003 1.00 95.31 86 LYS A CA 1
ATOM 691 C C . LYS A 1 86 ? 19.031 3.521 5.514 1.00 95.31 86 LYS A C 1
ATOM 693 O O . LYS A 1 86 ? 19.839 4.342 5.111 1.00 95.31 86 LYS A O 1
ATOM 698 N N . THR A 1 87 ? 18.236 2.837 4.694 1.00 95.31 87 THR A N 1
ATOM 699 C CA . THR A 1 87 ? 18.323 2.937 3.225 1.00 95.31 87 THR A CA 1
ATOM 700 C C . THR A 1 87 ? 17.218 3.787 2.607 1.00 95.31 87 THR A C 1
ATOM 702 O O . THR A 1 87 ? 17.214 3.992 1.399 1.00 95.31 87 THR A O 1
ATOM 705 N N . GLY A 1 88 ? 16.229 4.216 3.395 1.00 96.00 88 GLY A N 1
ATOM 706 C CA . GLY A 1 88 ? 15.021 4.883 2.903 1.00 96.00 88 GLY A CA 1
ATOM 707 C C . GLY A 1 88 ? 14.084 3.970 2.105 1.00 96.00 88 GLY A C 1
ATOM 708 O O . GLY A 1 88 ? 13.056 4.429 1.613 1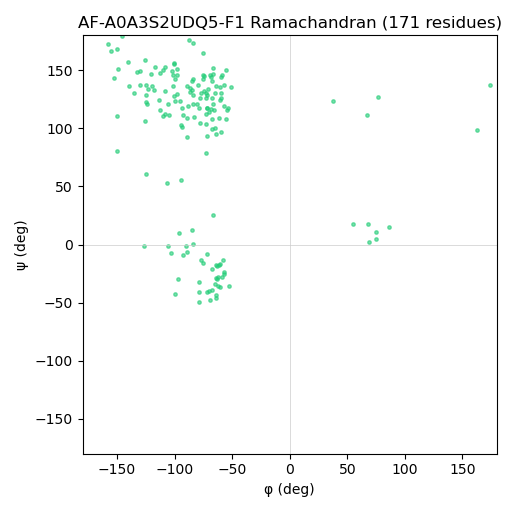.00 96.00 88 GLY A O 1
ATOM 709 N N . ARG A 1 89 ? 14.411 2.677 1.972 1.00 97.06 89 ARG A N 1
ATOM 710 C CA . ARG A 1 89 ? 13.672 1.735 1.128 1.00 97.06 89 ARG A CA 1
ATOM 711 C C . ARG A 1 89 ? 12.271 1.481 1.670 1.00 97.06 89 ARG A C 1
ATOM 713 O O . ARG A 1 89 ? 12.116 0.948 2.771 1.00 97.06 89 ARG A O 1
ATOM 720 N N . GLU A 1 90 ? 11.278 1.781 0.849 1.00 98.06 90 GLU A N 1
ATOM 721 C CA . GLU A 1 90 ? 9.867 1.540 1.141 1.00 98.06 90 GLU A CA 1
ATOM 722 C C . GLU A 1 90 ? 9.528 0.052 1.216 1.00 98.06 90 GLU A C 1
ATOM 724 O O . GLU A 1 90 ? 10.171 -0.791 0.580 1.00 98.06 90 GLU A O 1
ATOM 729 N N . TRP A 1 91 ? 8.505 -0.271 2.004 1.00 98.56 91 TRP A N 1
ATOM 730 C CA . TRP A 1 91 ? 7.967 -1.621 2.116 1.00 98.56 91 TRP A CA 1
ATOM 731 C C . TRP A 1 91 ? 6.610 -1.692 1.437 1.00 98.56 91 TRP A C 1
ATOM 733 O O . TRP A 1 91 ? 5.750 -0.847 1.668 1.00 98.56 91 TRP A O 1
ATOM 743 N N . PHE A 1 92 ? 6.421 -2.713 0.606 1.00 98.69 92 PHE A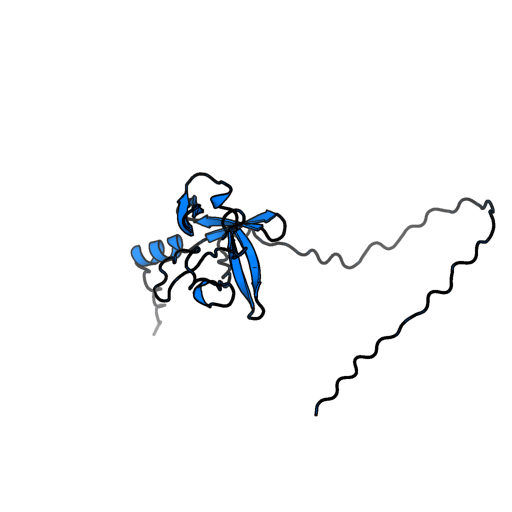 N 1
ATOM 744 C CA . PHE A 1 92 ? 5.257 -2.817 -0.268 1.00 98.69 92 PHE A CA 1
ATOM 745 C C . PHE A 1 92 ? 4.347 -3.967 0.133 1.00 98.69 92 PHE A C 1
ATOM 747 O O . PHE A 1 92 ? 4.810 -5.024 0.575 1.00 98.69 92 PHE A O 1
ATOM 754 N N . VAL A 1 93 ? 3.051 -3.771 -0.095 1.00 98.62 93 VAL A N 1
ATOM 755 C CA . VAL A 1 93 ? 2.095 -4.869 -0.216 1.00 98.62 93 VAL A CA 1
ATOM 756 C C . VAL A 1 93 ? 2.555 -5.748 -1.376 1.00 98.62 93 VAL A C 1
ATOM 758 O O . VAL A 1 93 ? 2.888 -5.247 -2.451 1.00 98.62 93 VAL A O 1
ATOM 761 N N . ALA A 1 94 ? 2.635 -7.058 -1.154 1.00 98.31 94 ALA A N 1
ATOM 762 C CA . ALA A 1 94 ? 3.134 -7.967 -2.171 1.00 98.31 94 ALA A CA 1
ATOM 763 C C . ALA A 1 94 ? 2.559 -9.371 -2.025 1.00 98.31 94 ALA A C 1
ATOM 765 O O . ALA A 1 94 ? 2.444 -9.889 -0.914 1.00 98.31 94 ALA A O 1
ATOM 766 N N . LEU A 1 95 ? 2.295 -10.014 -3.160 1.00 97.94 95 LEU A N 1
ATOM 767 C CA . LEU A 1 95 ? 1.880 -11.412 -3.236 1.00 97.94 95 LEU A CA 1
ATOM 768 C C . LEU A 1 95 ? 2.918 -12.236 -4.004 1.00 97.94 95 LEU A C 1
ATOM 770 O O . LEU A 1 95 ? 3.670 -11.733 -4.840 1.00 97.94 95 LEU A O 1
ATOM 774 N N . ASN A 1 96 ? 3.004 -13.526 -3.705 1.00 96.62 96 ASN A N 1
ATOM 775 C CA . ASN A 1 96 ? 3.760 -14.466 -4.525 1.00 96.62 96 ASN A CA 1
ATOM 776 C C . ASN A 1 96 ? 2.883 -15.040 -5.653 1.00 96.62 96 ASN A C 1
ATOM 778 O O . ASN A 1 96 ? 1.680 -14.804 -5.707 1.00 96.62 96 ASN A O 1
ATOM 782 N N . LYS A 1 97 ? 3.479 -15.852 -6.537 1.00 95.25 97 LYS A N 1
ATOM 783 C CA . LYS A 1 97 ? 2.765 -16.491 -7.661 1.00 95.25 97 LYS A CA 1
ATOM 784 C C . LYS A 1 97 ? 1.616 -17.420 -7.232 1.00 95.25 97 LYS A C 1
ATOM 786 O O . LYS A 1 97 ? 0.786 -17.763 -8.057 1.00 95.25 97 LYS A O 1
ATOM 791 N N . ARG A 1 98 ? 1.577 -17.842 -5.963 1.00 94.75 98 ARG A N 1
ATOM 792 C CA . ARG A 1 98 ? 0.516 -18.680 -5.377 1.00 94.75 98 ARG A CA 1
ATOM 793 C C . ARG A 1 98 ? -0.553 -17.845 -4.654 1.00 94.75 98 ARG A C 1
ATOM 795 O O . ARG A 1 98 ? -1.329 -18.404 -3.891 1.00 94.75 98 ARG A O 1
ATOM 802 N N . GLY A 1 99 ? -0.527 -16.518 -4.797 1.00 93.06 99 GLY A N 1
ATOM 803 C CA . GLY A 1 99 ? -1.455 -15.602 -4.130 1.00 93.06 99 GLY A CA 1
ATOM 804 C C . GLY A 1 99 ? -1.189 -15.380 -2.636 1.00 93.06 99 GLY A C 1
ATOM 805 O O . GLY A 1 99 ? -1.957 -14.683 -1.984 1.00 93.06 99 GLY A O 1
ATOM 806 N N . LYS A 1 100 ? -0.106 -15.927 -2.063 1.00 95.88 100 LYS A N 1
ATOM 807 C CA . LYS A 1 100 ? 0.212 -15.729 -0.638 1.00 95.88 100 LYS A CA 1
ATOM 808 C C . LYS A 1 100 ? 0.958 -14.419 -0.414 1.00 95.88 100 LYS A C 1
ATOM 810 O O . LYS A 1 100 ? 1.854 -14.075 -1.189 1.00 95.88 100 LYS A O 1
ATOM 815 N N . ALA A 1 101 ? 0.647 -13.748 0.692 1.00 97.31 101 ALA A N 1
ATOM 816 C CA . ALA A 1 101 ? 1.327 -12.532 1.117 1.00 97.31 101 ALA A CA 1
ATOM 817 C C . ALA A 1 101 ? 2.840 -12.739 1.290 1.00 97.31 101 ALA A C 1
ATOM 819 O O . ALA A 1 101 ? 3.303 -13.740 1.842 1.00 97.31 101 ALA A O 1
ATOM 820 N N . LYS A 1 102 ? 3.618 -11.763 0.819 1.00 98.06 102 LYS A N 1
ATOM 821 C CA . LYS A 1 102 ? 5.058 -11.653 1.054 1.00 98.06 102 LYS A CA 1
ATOM 822 C C . LYS A 1 102 ? 5.316 -10.600 2.125 1.00 98.06 102 LYS A C 1
ATOM 824 O O . LYS A 1 102 ? 4.605 -9.606 2.226 1.00 98.06 102 LYS A O 1
ATOM 829 N N . MET A 1 103 ? 6.392 -10.796 2.877 1.00 98.31 103 MET A N 1
ATOM 830 C CA . MET A 1 103 ? 6.881 -9.806 3.830 1.00 98.31 103 MET A CA 1
ATOM 831 C C . MET A 1 103 ? 7.421 -8.578 3.076 1.00 98.31 103 MET A C 1
ATOM 833 O O . MET A 1 103 ? 8.400 -8.690 2.334 1.00 98.31 103 MET A O 1
ATOM 837 N N . GLY A 1 104 ? 6.804 -7.413 3.269 1.00 98.00 104 GLY A N 1
ATOM 838 C CA . GLY A 1 104 ? 7.141 -6.159 2.589 1.00 98.00 104 GLY A CA 1
ATOM 839 C C . GLY A 1 104 ? 8.556 -5.659 2.895 1.00 98.00 104 GLY A C 1
ATOM 840 O O . GLY A 1 104 ? 9.220 -5.096 2.026 1.00 98.00 104 GLY A O 1
ATOM 841 N N . SER A 1 105 ? 9.073 -5.963 4.090 1.00 98.19 105 SER A N 1
ATOM 842 C CA . SER A 1 105 ? 10.455 -5.663 4.490 1.00 98.19 105 SER A CA 1
ATOM 843 C C . SER A 1 105 ? 11.502 -6.547 3.802 1.00 98.19 105 SER A C 1
ATOM 845 O O . SER A 1 105 ? 12.697 -6.259 3.883 1.00 98.19 105 SER A O 1
ATOM 847 N N . SER A 1 106 ? 11.087 -7.582 3.060 1.00 97.62 106 SER A N 1
ATOM 848 C CA . SER A 1 106 ? 11.999 -8.454 2.321 1.00 97.62 106 SER A CA 1
ATOM 849 C C . SER A 1 106 ? 12.743 -7.686 1.221 1.00 97.62 106 SER A C 1
ATOM 851 O O . SER A 1 106 ? 12.111 -6.948 0.457 1.00 97.62 106 SER A O 1
ATOM 853 N N . PRO A 1 107 ? 14.061 -7.896 1.042 1.00 95.50 107 PRO A N 1
ATOM 854 C CA . PRO A 1 107 ? 14.830 -7.268 -0.039 1.00 95.50 107 PRO A CA 1
ATOM 855 C C . PRO A 1 107 ? 14.356 -7.685 -1.443 1.00 95.50 107 PRO A C 1
ATOM 857 O O . PRO A 1 107 ? 14.630 -6.995 -2.423 1.00 95.50 107 PRO A O 1
ATOM 860 N N . ARG A 1 108 ? 13.607 -8.794 -1.547 1.00 95.88 108 ARG A N 1
ATOM 861 C CA . ARG A 1 108 ? 13.019 -9.314 -2.796 1.00 95.88 108 ARG A CA 1
ATOM 862 C C . ARG A 1 108 ? 11.675 -8.670 -3.160 1.00 95.88 108 ARG A C 1
ATOM 864 O O . ARG A 1 108 ? 11.049 -9.079 -4.141 1.00 95.88 108 ARG A O 1
ATOM 871 N N . VAL A 1 109 ? 11.189 -7.735 -2.351 1.00 97.75 109 VAL A N 1
ATOM 872 C CA . VAL A 1 109 ? 9.972 -6.957 -2.598 1.00 97.75 109 VAL A CA 1
ATOM 873 C C . VAL A 1 109 ? 10.404 -5.527 -2.902 1.00 97.75 109 VAL A C 1
ATOM 875 O O . VAL A 1 109 ? 10.939 -4.854 -2.026 1.00 97.75 109 VAL A O 1
ATOM 878 N N . LYS A 1 110 ? 10.243 -5.095 -4.153 1.00 96.31 11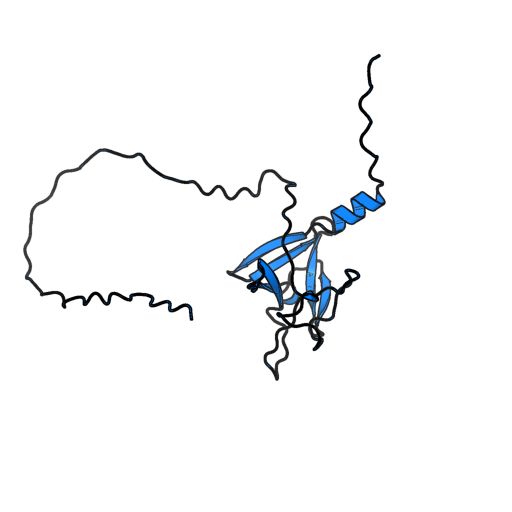0 LYS A N 1
ATOM 879 C CA . LYS A 1 110 ? 10.611 -3.763 -4.656 1.00 96.31 110 LYS A CA 1
ATOM 880 C C . LYS A 1 110 ? 9.529 -3.287 -5.622 1.00 96.31 110 LYS A C 1
ATOM 882 O O . LYS A 1 110 ? 8.871 -4.138 -6.213 1.00 96.31 110 LYS A O 1
ATOM 887 N N . SER A 1 111 ? 9.403 -1.976 -5.824 1.00 96.00 111 SER A N 1
ATOM 888 C CA . SER A 1 111 ? 8.384 -1.386 -6.706 1.00 96.00 111 SER A CA 1
ATOM 889 C C . SER A 1 111 ? 8.458 -1.873 -8.154 1.00 96.00 111 SER A C 1
ATOM 891 O O . SER A 1 111 ? 7.436 -1.916 -8.826 1.00 96.00 111 SER A O 1
ATOM 893 N N . GLN A 1 112 ? 9.640 -2.269 -8.637 1.00 94.81 112 GLN A N 1
ATOM 894 C CA . GLN A 1 112 ? 9.830 -2.777 -10.000 1.00 94.81 112 GLN A CA 1
ATOM 895 C C . GLN A 1 112 ? 9.353 -4.227 -10.172 1.00 94.81 112 GLN A C 1
ATOM 897 O O . GLN A 1 112 ? 9.287 -4.731 -11.289 1.00 94.81 112 GLN A O 1
ATOM 902 N N . HIS A 1 113 ? 9.086 -4.948 -9.081 1.00 95.88 113 HIS A N 1
ATOM 903 C CA . HIS A 1 113 ? 8.779 -6.370 -9.154 1.00 95.88 113 HIS A CA 1
ATOM 904 C C . HIS A 1 113 ? 7.281 -6.594 -9.344 1.00 95.88 113 HIS A C 1
ATOM 906 O O . HIS A 1 113 ? 6.470 -6.078 -8.584 1.00 95.88 113 HIS A O 1
ATOM 912 N N . ILE A 1 114 ? 6.916 -7.514 -10.238 1.00 95.81 114 ILE A N 1
ATOM 913 C CA . ILE A 1 114 ? 5.508 -7.848 -10.500 1.00 95.81 114 ILE A CA 1
ATOM 914 C C . ILE A 1 114 ? 4.734 -8.301 -9.251 1.00 95.81 114 ILE A C 1
ATOM 916 O O . ILE A 1 114 ? 3.526 -8.135 -9.171 1.00 95.81 114 ILE A O 1
ATOM 920 N N . SER A 1 115 ? 5.427 -8.814 -8.224 1.00 97.31 115 SER A N 1
ATOM 921 C CA . SER A 1 115 ? 4.795 -9.168 -6.946 1.00 97.31 115 SER A CA 1
ATOM 922 C C . SER A 1 115 ? 4.141 -7.991 -6.216 1.00 97.31 115 SER A C 1
ATOM 924 O O . SER A 1 115 ? 3.376 -8.240 -5.292 1.00 97.31 115 SER A O 1
ATOM 926 N N . THR A 1 116 ? 4.481 -6.746 -6.566 1.00 97.75 116 THR A N 1
ATOM 927 C CA . THR A 1 116 ? 3.913 -5.520 -5.979 1.00 97.75 116 THR A CA 1
ATOM 928 C C . THR A 1 116 ? 2.931 -4.811 -6.908 1.00 97.75 116 THR A C 1
ATOM 930 O O . THR A 1 116 ? 2.433 -3.750 -6.546 1.00 97.75 116 THR A O 1
ATOM 933 N N . HIS A 1 117 ? 2.710 -5.334 -8.115 1.00 97.38 117 HIS A N 1
ATOM 934 C CA . HIS A 1 117 ? 1.881 -4.704 -9.139 1.00 97.38 117 HIS A CA 1
ATOM 935 C C . HIS A 1 117 ? 0.462 -5.243 -9.053 1.00 97.38 117 HIS A C 1
ATOM 937 O O . HIS A 1 117 ? 0.222 -6.432 -9.259 1.00 97.38 117 HIS A O 1
ATOM 943 N N . PHE A 1 118 ? -0.475 -4.353 -8.756 1.00 96.44 118 PHE A N 1
ATOM 944 C CA . PHE A 1 118 ? -1.888 -4.670 -8.629 1.00 96.44 118 PHE A CA 1
ATOM 945 C C . PHE A 1 118 ? -2.681 -3.868 -9.648 1.00 96.44 118 PHE A C 1
ATOM 947 O O . PHE A 1 118 ? -2.438 -2.679 -9.841 1.00 96.44 118 PHE A O 1
ATOM 954 N N . LEU A 1 119 ? -3.629 -4.532 -10.299 1.00 93.69 119 LEU A N 1
ATOM 955 C CA . LEU A 1 119 ? -4.577 -3.892 -11.197 1.00 93.69 119 LEU A CA 1
ATOM 956 C C . LEU A 1 119 ? -5.943 -3.888 -10.507 1.00 93.69 119 LEU A C 1
ATOM 958 O O . LEU A 1 119 ? -6.506 -4.973 -10.322 1.00 93.69 119 LEU A O 1
ATOM 962 N N . PRO A 1 120 ? -6.473 -2.717 -10.113 1.00 88.62 120 PRO A N 1
ATOM 963 C CA . PRO A 1 120 ? -7.833 -2.620 -9.609 1.00 88.62 120 PRO A CA 1
ATOM 964 C C . PRO A 1 120 ? -8.812 -3.155 -10.656 1.00 88.62 120 PRO A C 1
ATOM 966 O O . PRO A 1 120 ? -8.886 -2.653 -11.776 1.00 88.62 120 PRO A O 1
ATOM 969 N N . ARG A 1 121 ? -9.553 -4.202 -10.295 1.00 89.69 121 ARG A N 1
ATOM 970 C CA . ARG A 1 121 ? -10.677 -4.703 -11.087 1.00 89.69 121 ARG A CA 1
ATOM 971 C C . ARG A 1 121 ? -11.945 -4.263 -10.381 1.00 89.69 121 ARG A C 1
ATOM 973 O O . ARG A 1 121 ? -12.208 -4.710 -9.270 1.00 89.69 121 ARG A O 1
ATOM 980 N N . ILE A 1 122 ? -12.679 -3.347 -10.999 1.00 82.50 122 ILE A N 1
ATOM 981 C CA . ILE A 1 122 ? -13.911 -2.809 -10.427 1.00 82.50 122 ILE A CA 1
ATOM 982 C C . ILE A 1 122 ? -14.978 -3.902 -10.510 1.00 82.50 122 ILE A C 1
ATOM 984 O O . ILE A 1 122 ? -15.329 -4.352 -11.599 1.00 82.50 122 ILE A O 1
ATOM 988 N N . SER A 1 123 ? -15.474 -4.344 -9.359 1.00 70.56 123 SER A N 1
ATOM 989 C CA . SER A 1 123 ? -16.701 -5.127 -9.265 1.00 70.56 123 SER A CA 1
ATOM 990 C C . SER A 1 123 ? -17.864 -4.152 -9.110 1.00 70.56 123 SER A C 1
ATOM 992 O O . SER A 1 123 ? -17.999 -3.522 -8.062 1.00 70.56 123 SER A O 1
ATOM 994 N N . PHE A 1 124 ? -18.689 -4.006 -10.146 1.00 59.00 124 PHE A N 1
ATOM 995 C CA . PHE A 1 124 ? -19.941 -3.250 -10.072 1.00 59.00 124 PHE A CA 1
ATOM 996 C C . PHE A 1 124 ? -20.958 -4.055 -9.255 1.00 59.00 124 PHE A C 1
ATOM 998 O O . PHE A 1 124 ? -21.782 -4.777 -9.805 1.00 59.00 124 PHE A O 1
ATOM 1005 N N . HIS A 1 125 ? -20.829 -4.019 -7.933 1.00 58.34 125 HIS A N 1
ATOM 1006 C CA . HIS A 1 125 ? -21.845 -4.469 -6.981 1.00 58.34 125 HIS A CA 1
ATOM 1007 C C . HIS A 1 125 ? -22.140 -3.301 -6.039 1.00 58.34 125 HIS A C 1
ATOM 1009 O O . HIS A 1 125 ? -21.789 -3.340 -4.869 1.00 58.34 125 HIS A O 1
ATOM 1015 N N . ASP A 1 126 ? -22.612 -2.201 -6.621 1.00 46.16 126 ASP A N 1
ATOM 1016 C CA . ASP A 1 126 ? -23.705 -1.359 -6.124 1.00 46.16 126 ASP A CA 1
ATOM 1017 C C . ASP A 1 126 ? -23.804 -0.120 -7.020 1.00 46.16 126 ASP A C 1
ATOM 1019 O O . ASP A 1 126 ? -22.793 0.506 -7.358 1.00 46.16 126 ASP A O 1
ATOM 1023 N N . ASP A 1 127 ? -25.032 0.258 -7.358 1.00 52.41 127 ASP A N 1
ATOM 1024 C CA . ASP A 1 127 ? -25.418 1.384 -8.217 1.00 52.41 127 ASP A CA 1
ATOM 1025 C C . ASP A 1 127 ? -25.091 2.779 -7.628 1.00 52.41 127 ASP A C 1
ATOM 1027 O O . ASP A 1 127 ? -25.736 3.771 -7.960 1.00 52.41 127 ASP A O 1
ATOM 1031 N N . GLN A 1 128 ? -24.096 2.900 -6.738 1.00 49.88 128 GLN A N 1
ATOM 1032 C CA . GLN A 1 128 ? -23.826 4.144 -6.000 1.00 49.88 128 GLN A CA 1
ATOM 1033 C C . GLN A 1 128 ? -22.398 4.689 -6.080 1.00 49.88 128 GLN A C 1
ATOM 1035 O O . GLN A 1 128 ? -22.140 5.774 -5.563 1.00 49.88 128 GLN A O 1
ATOM 1040 N N . ILE A 1 129 ? -21.466 4.032 -6.776 1.00 50.66 129 ILE A N 1
ATOM 1041 C CA . ILE A 1 129 ? -20.125 4.606 -7.011 1.00 50.66 129 ILE A CA 1
ATOM 1042 C C . ILE A 1 129 ? -20.004 5.051 -8.473 1.00 50.66 129 ILE A C 1
ATOM 1044 O O . ILE A 1 129 ? -19.096 4.674 -9.209 1.00 50.66 129 ILE A O 1
ATOM 1048 N N . GLY A 1 130 ? -20.962 5.869 -8.906 1.00 40.16 130 GLY A N 1
ATOM 1049 C CA . GLY A 1 130 ? -20.849 6.673 -10.114 1.00 40.16 130 GLY A CA 1
ATOM 1050 C C . GLY A 1 130 ? -20.335 8.059 -9.747 1.00 40.16 130 GLY A C 1
ATOM 1051 O O . GLY A 1 130 ? -21.100 8.893 -9.271 1.00 40.16 130 GLY A O 1
ATOM 1052 N N . PHE A 1 131 ? -19.055 8.356 -9.989 1.00 47.28 131 PHE A N 1
ATOM 1053 C CA . PHE A 1 131 ? -18.652 9.758 -10.100 1.00 47.28 131 PHE A CA 1
ATOM 1054 C C . PHE A 1 131 ? -19.209 10.279 -11.425 1.00 47.28 131 PHE A C 1
ATOM 1056 O O . PHE A 1 131 ? -18.591 10.112 -12.475 1.00 47.28 131 PHE A O 1
ATOM 1063 N N . SER A 1 132 ? -20.398 10.884 -11.396 1.00 40.31 132 SER A N 1
ATOM 1064 C CA . SER A 1 132 ? -20.903 11.634 -12.540 1.00 40.31 132 SER A CA 1
ATOM 1065 C C . SER A 1 132 ? -19.981 12.833 -12.761 1.00 40.31 132 SER A C 1
ATOM 1067 O O . SER A 1 132 ? -20.086 13.850 -12.068 1.00 40.31 132 SER A O 1
ATOM 1069 N N . ILE A 1 133 ? -19.067 12.729 -13.726 1.00 48.47 133 ILE A N 1
ATOM 1070 C CA . ILE A 1 133 ? -18.485 13.909 -14.361 1.00 48.47 133 ILE A CA 1
ATOM 1071 C C . ILE A 1 133 ? -19.664 14.579 -15.059 1.00 48.47 133 ILE A C 1
ATOM 1073 O O . ILE A 1 133 ? -20.068 14.177 -16.147 1.00 48.47 133 ILE A O 1
ATOM 1077 N N . THR A 1 134 ? -20.284 15.549 -14.390 1.00 46.44 134 THR A N 1
ATOM 1078 C CA . THR A 1 134 ? -21.232 16.425 -15.066 1.00 46.44 134 THR A CA 1
ATOM 1079 C C . THR A 1 134 ? -20.415 17.261 -16.038 1.00 46.44 134 THR A C 1
ATOM 1081 O O . THR A 1 134 ? -19.747 18.227 -15.671 1.00 46.44 134 THR A O 1
ATOM 1084 N N . ASP A 1 135 ? -20.429 16.842 -17.299 1.00 49.03 135 ASP A N 1
ATOM 1085 C CA . ASP A 1 135 ? -20.147 17.728 -18.413 1.00 49.03 135 ASP A CA 1
ATOM 1086 C C . ASP A 1 135 ? -21.194 18.848 -18.357 1.00 49.03 135 ASP A C 1
ATOM 1088 O O . ASP A 1 135 ? -22.347 18.680 -18.745 1.00 49.03 135 ASP A O 1
ATOM 1092 N N . ARG A 1 136 ? -20.824 19.983 -17.757 1.00 47.03 136 ARG A N 1
ATOM 1093 C CA . ARG A 1 136 ? -21.671 21.177 -17.693 1.00 47.03 136 ARG A CA 1
ATOM 1094 C C . ARG A 1 136 ? -21.327 22.121 -18.840 1.00 47.03 136 ARG A C 1
ATOM 1096 O O . ARG A 1 136 ? -21.012 23.295 -18.630 1.00 47.03 136 ARG A O 1
ATOM 1103 N N . SER A 1 137 ? -21.387 21.608 -20.064 1.00 43.47 137 SER A N 1
ATOM 1104 C CA . SER A 1 137 ? -21.320 22.418 -21.272 1.00 43.47 137 SER A CA 1
ATOM 1105 C C . SER A 1 137 ? -22.703 22.992 -21.639 1.00 43.47 137 SER A C 1
ATOM 1107 O O . SER A 1 137 ? -23.656 22.275 -21.903 1.00 43.47 137 SER A O 1
ATOM 1109 N N . LYS A 1 138 ? -22.744 24.337 -21.681 1.00 42.91 138 LYS A N 1
ATOM 1110 C CA . LYS A 1 138 ? -23.722 25.247 -22.327 1.00 42.91 138 LYS A CA 1
ATOM 1111 C C . LYS A 1 138 ? -25.164 25.301 -21.790 1.00 42.91 138 LYS A C 1
ATOM 1113 O O . LYS A 1 138 ? -25.955 24.406 -22.013 1.00 42.91 138 LYS A O 1
ATOM 1118 N N . GLU A 1 139 ? -25.507 26.452 -21.193 1.00 44.03 139 GLU A N 1
ATOM 1119 C CA . GLU A 1 139 ? -26.576 27.385 -21.635 1.00 44.03 139 GLU A CA 1
ATOM 1120 C C . GLU A 1 139 ? -26.937 28.340 -20.472 1.00 44.03 139 GLU A C 1
ATOM 1122 O O . GLU A 1 139 ? -27.717 28.011 -19.584 1.00 44.03 139 GLU A O 1
ATOM 1127 N N . ARG A 1 140 ? -26.391 29.564 -20.462 1.00 36.03 140 ARG A N 1
ATOM 1128 C CA . ARG A 1 140 ? -27.115 30.717 -19.895 1.00 36.03 140 ARG A CA 1
ATOM 1129 C C . ARG A 1 140 ? -26.702 31.988 -20.621 1.00 36.03 140 ARG A C 1
ATOM 1131 O O . ARG A 1 140 ? -25.843 32.746 -20.178 1.00 36.03 140 ARG A O 1
ATOM 1138 N N . ARG A 1 141 ? -27.301 32.195 -21.792 1.00 39.56 141 ARG A N 1
ATOM 1139 C CA . ARG A 1 141 ? -27.379 33.515 -22.421 1.00 39.56 141 ARG A CA 1
ATOM 1140 C C . ARG A 1 141 ? -28.432 34.369 -21.695 1.00 39.56 141 ARG A C 1
ATOM 1142 O O . ARG A 1 141 ? -29.507 33.867 -21.392 1.00 39.56 141 ARG A O 1
ATOM 1149 N N . LYS A 1 142 ? -28.110 35.671 -21.572 1.00 33.28 142 LYS A N 1
ATOM 1150 C CA . LYS A 1 142 ? -28.930 36.847 -21.173 1.00 33.28 142 LYS A CA 1
ATOM 1151 C C . LYS A 1 142 ? -29.209 36.950 -19.658 1.00 33.28 142 LYS A C 1
ATOM 1153 O O . LYS A 1 142 ? -29.644 35.987 -19.051 1.00 33.28 142 LYS A O 1
ATOM 1158 N N . THR A 1 143 ? -28.932 38.062 -18.966 1.00 31.16 143 THR A N 1
ATOM 1159 C CA . THR A 1 143 ? -29.126 39.492 -19.304 1.00 31.16 143 THR A CA 1
ATOM 1160 C C . THR A 1 143 ? -28.076 40.422 -18.658 1.00 31.16 143 THR A C 1
ATOM 1162 O O . THR A 1 143 ? -27.582 40.145 -17.569 1.00 31.16 143 THR A O 1
ATOM 1165 N N . LEU A 1 144 ? -27.778 41.552 -19.314 1.00 40.12 144 LEU A N 1
ATOM 1166 C CA . LEU A 1 144 ? -26.928 42.653 -18.821 1.00 40.12 144 LEU A CA 1
ATOM 1167 C C . LEU A 1 144 ? -27.630 43.508 -17.747 1.00 40.12 144 LEU A C 1
ATOM 1169 O O . LEU A 1 144 ? -28.808 43.823 -17.922 1.00 40.12 144 LEU A O 1
ATOM 1173 N N . PRO A 1 145 ? -26.886 44.017 -16.747 1.00 41.44 145 PRO A N 1
ATOM 1174 C CA . PRO A 1 145 ? -27.188 45.302 -16.117 1.00 41.44 145 PRO A CA 1
ATOM 117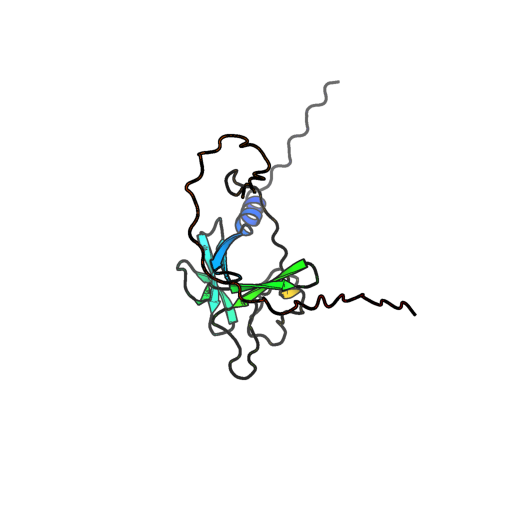5 C C . PRO A 1 145 ? -26.148 46.388 -16.450 1.00 41.44 145 PRO A C 1
ATOM 1177 O O . PRO A 1 145 ? -24.975 46.127 -16.705 1.00 41.44 145 PRO A O 1
ATOM 1180 N N . LYS A 1 146 ? -26.657 47.620 -16.465 1.00 34.50 146 LYS A N 1
ATOM 1181 C CA . LYS A 1 146 ? -26.109 48.890 -16.962 1.00 34.50 146 LYS A CA 1
ATOM 1182 C C . LYS A 1 146 ? -24.882 49.399 -16.179 1.00 34.50 146 LYS A C 1
ATOM 1184 O O . LYS A 1 146 ? -24.794 49.229 -14.968 1.00 34.50 146 LYS A O 1
ATOM 1189 N N . ALA A 1 147 ? -23.973 50.066 -16.892 1.00 36.47 147 ALA A N 1
ATOM 1190 C CA . ALA A 1 147 ? -22.711 50.618 -16.393 1.00 36.47 147 ALA A CA 1
ATOM 1191 C C . ALA A 1 147 ? -22.873 51.824 -15.441 1.00 36.47 147 ALA A C 1
ATOM 1193 O O . ALA A 1 147 ? -23.718 52.686 -15.701 1.00 36.47 147 ALA A O 1
ATOM 1194 N N . PRO A 1 148 ? -21.984 51.970 -14.441 1.00 39.44 148 PRO A N 1
ATOM 1195 C CA . PRO A 1 148 ? -21.622 53.261 -13.862 1.00 39.44 148 PRO A CA 1
ATOM 1196 C C . PRO A 1 148 ? -20.272 53.770 -14.399 1.00 39.44 148 PRO A C 1
ATOM 1198 O O . PRO A 1 148 ? -19.362 53.005 -14.710 1.00 39.44 148 PRO A O 1
ATOM 1201 N N . GLN A 1 149 ? -20.189 55.092 -14.525 1.00 41.97 149 GLN A N 1
ATOM 1202 C CA . GLN A 1 149 ? -19.161 55.865 -15.221 1.00 41.97 149 GLN A CA 1
ATOM 1203 C C . GLN A 1 149 ? -17.810 55.981 -14.484 1.00 41.97 149 GLN A C 1
ATOM 1205 O O . GLN A 1 149 ? -17.683 55.716 -13.292 1.00 41.97 149 GLN A O 1
ATOM 1210 N N . ALA A 1 150 ? -16.815 56.409 -15.266 1.00 37.94 150 ALA A N 1
ATOM 1211 C CA . ALA A 1 150 ? -15.378 56.488 -15.022 1.00 37.94 150 ALA A CA 1
ATOM 1212 C C . ALA A 1 150 ? -14.909 57.280 -13.788 1.00 37.94 150 ALA A C 1
ATOM 1214 O O . ALA A 1 150 ? -15.449 58.341 -13.483 1.00 37.94 150 ALA A O 1
ATOM 1215 N N . LYS A 1 151 ? -13.761 56.854 -13.228 1.00 33.47 151 LYS A N 1
ATOM 1216 C CA . LYS A 1 151 ? -12.700 57.748 -12.724 1.00 33.47 151 LYS A CA 1
ATOM 1217 C C . LYS A 1 151 ? -11.311 57.193 -13.073 1.00 33.47 151 LYS A C 1
ATOM 1219 O O . LYS A 1 151 ? -11.058 55.996 -12.994 1.00 33.47 151 LYS A O 1
ATOM 1224 N N . SER A 1 152 ? -10.452 58.101 -13.517 1.00 39.28 152 SER A N 1
ATOM 1225 C CA . SER A 1 152 ? -9.132 57.939 -14.132 1.00 39.28 152 SER A CA 1
ATOM 1226 C C . SER A 1 152 ? -7.990 57.792 -13.123 1.00 39.28 152 SER A C 1
ATOM 1228 O O . SER A 1 152 ? -7.871 58.672 -12.276 1.00 39.28 152 SER A O 1
ATOM 1230 N N . VAL A 1 153 ? -7.078 56.818 -13.291 1.00 39.47 153 VAL A N 1
ATOM 1231 C CA . VAL A 1 153 ? -5.690 56.904 -12.776 1.00 39.47 153 VAL A CA 1
ATOM 1232 C C . VAL A 1 153 ? -4.702 56.108 -13.660 1.00 39.47 153 VAL A C 1
ATOM 1234 O O . VAL A 1 153 ? -4.742 54.886 -13.720 1.00 39.47 153 VAL A O 1
ATOM 1237 N N . GLN A 1 154 ? -3.846 56.873 -14.345 1.00 42.34 154 GLN A N 1
ATOM 1238 C CA . GLN A 1 154 ? -2.438 56.690 -14.760 1.00 42.34 154 GLN A CA 1
ATOM 1239 C C . GLN A 1 154 ? -1.892 55.320 -15.223 1.00 42.34 154 GLN A C 1
ATOM 1241 O O . GLN A 1 154 ? -1.829 54.330 -14.499 1.00 42.34 154 GLN A O 1
ATOM 1246 N N . ALA A 1 155 ? -1.345 55.355 -16.443 1.00 41.16 155 ALA A N 1
ATOM 1247 C CA . ALA A 1 155 ? -0.638 54.281 -17.125 1.00 41.16 155 ALA A CA 1
ATOM 1248 C C . ALA A 1 155 ? 0.674 53.882 -16.425 1.00 41.16 155 ALA A C 1
ATOM 1250 O O . ALA A 1 155 ? 1.547 54.713 -16.179 1.00 41.16 155 ALA A O 1
ATOM 1251 N N . ARG A 1 156 ? 0.851 52.575 -16.205 1.00 41.41 156 ARG A N 1
ATOM 1252 C CA . ARG A 1 156 ? 2.165 51.945 -16.035 1.00 41.41 156 ARG A CA 1
ATOM 1253 C C . ARG A 1 156 ? 2.300 50.831 -17.067 1.00 41.41 156 ARG A C 1
ATOM 1255 O O . ARG A 1 156 ? 1.481 49.917 -17.116 1.00 41.41 156 ARG A O 1
ATOM 1262 N N . THR A 1 157 ? 3.313 50.948 -17.914 1.00 54.97 157 THR A N 1
ATOM 1263 C CA . THR A 1 157 ? 3.647 50.006 -18.986 1.00 54.97 157 THR A CA 1
ATOM 1264 C C . THR A 1 157 ? 3.928 48.611 -18.406 1.00 54.97 157 THR A C 1
ATOM 1266 O O . THR A 1 157 ? 4.782 48.501 -17.525 1.00 54.97 157 THR A O 1
ATOM 1269 N N . PRO A 1 158 ? 3.267 47.531 -18.865 1.00 54.41 158 PRO A N 1
ATOM 1270 C CA . PRO A 1 158 ? 3.640 46.178 -18.467 1.00 54.41 158 PRO A CA 1
ATOM 1271 C C . PRO A 1 158 ? 4.923 45.747 -19.203 1.00 54.41 158 PRO A C 1
ATOM 1273 O O . PRO A 1 158 ? 5.116 46.120 -20.365 1.00 54.41 158 PRO A O 1
ATOM 1276 N N . PRO A 1 159 ? 5.815 44.954 -18.579 1.00 50.38 159 PRO A N 1
ATOM 1277 C CA . PRO A 1 159 ? 7.016 44.486 -19.251 1.00 50.38 159 PRO A CA 1
ATOM 1278 C C . PRO A 1 159 ? 6.651 43.500 -20.367 1.00 50.38 159 PRO A C 1
ATOM 1280 O O . PRO A 1 159 ? 5.711 42.706 -20.268 1.00 50.38 159 PRO A O 1
ATOM 1283 N N . ARG A 1 160 ? 7.418 43.571 -21.455 1.00 52.31 160 ARG A N 1
ATOM 1284 C CA . ARG A 1 160 ? 7.242 42.792 -22.682 1.00 52.31 160 ARG A CA 1
ATOM 1285 C C . ARG A 1 160 ? 7.387 41.296 -22.371 1.00 52.31 160 ARG A C 1
ATOM 1287 O O . ARG A 1 160 ? 8.484 40.817 -22.104 1.00 52.31 160 ARG A O 1
ATOM 1294 N N . ARG A 1 161 ? 6.280 40.551 -22.408 1.00 51.12 161 ARG A N 1
ATOM 1295 C CA . ARG A 1 161 ? 6.269 39.093 -22.221 1.00 51.12 161 ARG A CA 1
ATOM 1296 C C . ARG A 1 161 ? 6.862 38.421 -23.461 1.00 51.12 161 ARG A C 1
ATOM 1298 O O . ARG A 1 161 ? 6.205 38.330 -24.495 1.00 51.12 161 ARG A O 1
ATOM 1305 N N . THR A 1 162 ? 8.103 37.961 -23.368 1.00 58.97 162 THR A N 1
ATOM 1306 C CA . THR A 1 162 ? 8.756 37.147 -24.399 1.00 58.97 162 THR A CA 1
ATOM 1307 C C . THR A 1 162 ? 8.040 35.801 -24.511 1.00 58.97 162 THR A C 1
ATOM 1309 O O . THR A 1 162 ? 8.020 35.014 -23.566 1.00 58.97 162 THR A O 1
ATOM 1312 N N . GLN A 1 163 ? 7.431 35.520 -25.666 1.00 53.53 163 GLN A N 1
ATOM 1313 C CA . GLN A 1 163 ? 6.963 34.175 -25.996 1.00 53.53 163 GLN A CA 1
ATOM 1314 C C . GLN A 1 163 ? 8.165 33.33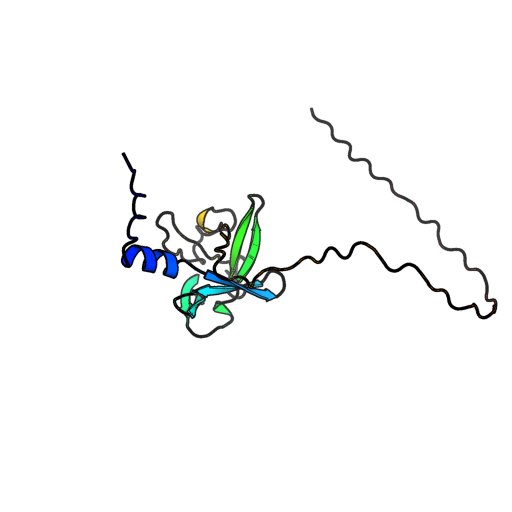1 -26.426 1.00 53.53 163 GLN A C 1
ATOM 1316 O O . GLN A 1 163 ? 8.665 33.476 -27.539 1.00 53.53 163 GLN A O 1
ATOM 1321 N N . ILE A 1 164 ? 8.631 32.440 -25.552 1.00 63.56 164 ILE A N 1
ATOM 1322 C CA . ILE A 1 164 ? 9.588 31.401 -25.939 1.00 63.56 164 ILE A CA 1
ATOM 1323 C C . ILE A 1 164 ? 8.789 30.248 -26.551 1.00 63.56 164 ILE A C 1
ATOM 1325 O O . ILE A 1 164 ? 8.040 29.557 -25.863 1.00 63.56 164 ILE A O 1
ATOM 1329 N N . LYS A 1 165 ? 8.931 30.069 -27.867 1.00 59.31 165 LYS A N 1
ATOM 1330 C CA . LYS A 1 165 ? 8.290 29.004 -28.644 1.00 59.31 165 LYS A CA 1
ATOM 1331 C C . LYS A 1 165 ? 9.248 27.817 -28.743 1.00 59.31 165 LYS A C 1
ATOM 1333 O O . LYS A 1 165 ? 10.179 27.842 -29.542 1.00 59.31 165 LYS A O 1
ATOM 1338 N N . TYR A 1 166 ? 9.034 26.787 -27.930 1.00 51.91 166 TYR A N 1
ATOM 1339 C CA . TYR A 1 166 ? 9.778 25.533 -28.053 1.00 51.91 166 TYR A CA 1
ATOM 1340 C C . TYR A 1 166 ? 9.241 24.702 -29.223 1.00 51.91 166 TYR A C 1
ATOM 1342 O O . TYR A 1 166 ? 8.038 24.480 -29.334 1.00 51.91 166 TYR A O 1
ATOM 1350 N N . TRP A 1 167 ? 10.148 24.235 -30.082 1.00 65.00 167 TRP A N 1
ATOM 1351 C CA . TRP A 1 167 ? 9.881 23.219 -31.101 1.00 65.00 167 TRP A CA 1
ATOM 1352 C C . TRP A 1 167 ? 10.515 21.895 -30.659 1.00 65.00 167 TRP A C 1
ATOM 1354 O O . TRP A 1 167 ? 11.738 21.856 -30.493 1.00 65.00 167 TRP A O 1
ATOM 1364 N N . PRO A 1 168 ? 9.742 20.809 -30.498 1.00 59.38 168 PRO A N 1
ATOM 1365 C CA . PRO A 1 168 ? 10.303 19.478 -30.312 1.00 59.38 168 PRO A CA 1
ATOM 1366 C C . PRO A 1 168 ? 10.996 19.054 -31.611 1.00 59.38 168 PRO A C 1
ATOM 1368 O O . PRO A 1 168 ? 10.340 18.795 -32.619 1.00 59.38 168 PRO A O 1
ATOM 1371 N N . LYS A 1 169 ? 12.330 19.013 -31.620 1.00 55.88 169 LYS A N 1
ATOM 1372 C CA . LYS A 1 169 ? 13.085 18.406 -32.721 1.00 55.88 169 LYS A CA 1
ATOM 1373 C C . LYS A 1 169 ? 13.280 16.928 -32.405 1.00 55.88 169 LYS A C 1
ATOM 1375 O O . LYS A 1 169 ? 14.241 16.563 -31.738 1.00 55.88 169 LYS A O 1
ATOM 1380 N N . TYR A 1 170 ? 12.367 16.090 -32.883 1.00 62.16 170 TYR A N 1
ATOM 1381 C CA . TYR A 1 170 ? 12.628 14.659 -32.989 1.00 62.16 170 TYR A CA 1
ATOM 1382 C C . TYR A 1 170 ? 13.500 14.416 -34.223 1.00 62.16 170 TYR A C 1
ATOM 1384 O O . TYR A 1 170 ? 13.163 14.848 -35.325 1.00 62.16 170 TYR A O 1
ATOM 1392 N N . ARG A 1 171 ? 14.628 13.730 -34.036 1.00 57.41 171 ARG A N 1
ATOM 1393 C CA . ARG A 1 171 ? 15.339 13.033 -35.108 1.00 57.41 171 ARG A CA 1
ATOM 1394 C C . ARG A 1 171 ? 15.224 11.548 -34.805 1.00 57.41 171 ARG A C 1
ATOM 1396 O O . ARG A 1 171 ? 15.707 11.104 -33.770 1.00 57.41 171 ARG A O 1
ATOM 1403 N N . PHE A 1 172 ? 14.540 10.827 -35.682 1.00 49.91 172 PHE A N 1
ATOM 1404 C CA . PHE A 1 172 ? 14.696 9.383 -35.783 1.00 49.91 172 PHE A CA 1
ATOM 1405 C C . PHE A 1 172 ? 15.907 9.129 -36.682 1.00 49.91 172 PHE A C 1
ATOM 1407 O O . PHE A 1 172 ? 16.005 9.733 -37.754 1.00 49.91 172 PHE A O 1
ATOM 1414 N N . GLY A 1 173 ? 16.831 8.302 -36.203 1.00 50.47 173 GLY A N 1
ATOM 1415 C CA . GLY A 1 173 ? 18.090 7.952 -36.853 1.00 50.47 173 GLY A CA 1
ATOM 1416 C C . GLY A 1 173 ? 19.014 7.307 -35.843 1.00 50.47 173 GLY A C 1
ATOM 1417 O O . GLY A 1 173 ? 19.746 8.077 -35.187 1.00 50.47 173 GLY A O 1
#

Foldseek 3Di:
DDDDDDDDPPDDPVNVVVVLQPDWDWDDPDVQKIFIARPVVRWTWFADQQQDTDTHNDDDLRRIWGWDQDPVRFIFTWRPPHDDPVPRHTFTFFADPVRHTDRSHDPVHHPPDPRRTHDDDDDPPDPPPDPPPPPPDDDDDDDDDDDDDDDDDDDDDDDDDDDDDDDDDDDDD

InterPro domains:
  IPR002209 Fibroblast growth factor family [PF00167] (23-119)
  IPR002209 Fibroblast growth factor family [PR00263] (24-38)
  IPR002209 Fibroblast growth factor family [PR00263] (44-56)
  IPR002209 Fibroblast growth factor family [PR00263] (60-79)
  IPR002209 Fibroblast growth factor family [PS00247] (51-74)
  IPR002209 Fibroblast growth factor family [PTHR11486] (21-123)
  IPR002209 Fibroblast growth factor family [SM00442] (10-122)
  IPR008996 Cytokine IL1/FGF [SSF50353] (22-125)

Secondary structure (DSSP, 8-state):
--PPPPPPP---HHHHHHHHHT-EEEEEEETTEEEEEETTT-PEEEE-TTS-EEEESS--GGG-EEEEE-TTS-EEEEEEEEE-TTT--EEE--B-TTSPBPPTTSTT--TTSGGG-B--------TT-----------------PPPPP------PPP--------------

Sequence (173 aa):
MIQHPSSPPFMNDHSLLSVLSGVLQLFAISPGVIGIKGAYSNRFLAMNKRGWLHATEWFSDDCKFRERFQENSYNTYASVVHRNHKTGREWFVALNKRGKAKMGSSPRVKSQHISTHFLPRISFHDDQIGFSITDRSKERRKTLPKAPQAKSVQARTPPRRTQIKYWPKYRFG